Protein AF-A0A8T5XSX6-F1 (afdb_monomer_lite)

Structure (mmCIF, N/CA/C/O backbone):
data_AF-A0A8T5XSX6-F1
#
_entry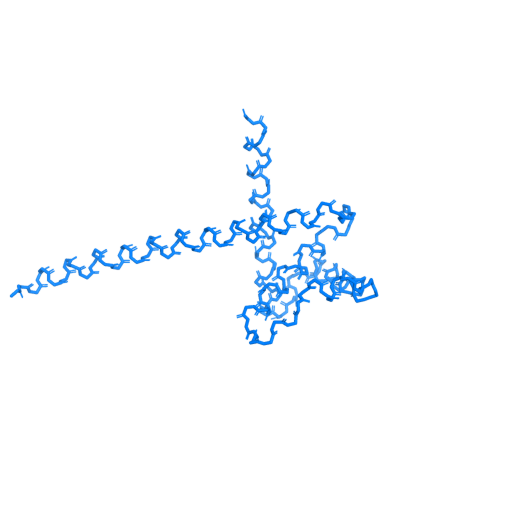.id   AF-A0A8T5XSX6-F1
#
loop_
_atom_site.group_PDB
_atom_site.id
_atom_site.type_symbol
_atom_site.label_atom_id
_atom_site.label_alt_id
_atom_site.label_comp_id
_atom_site.label_asym_id
_atom_site.label_entity_id
_atom_site.label_seq_id
_atom_site.pdbx_PDB_ins_code
_atom_site.Cartn_x
_atom_site.Cartn_y
_atom_site.Cartn_z
_atom_site.occupancy
_atom_site.B_iso_or_equiv
_atom_site.auth_seq_id
_atom_site.auth_comp_id
_atom_site.auth_asym_id
_atom_site.auth_atom_id
_atom_site.pdbx_PDB_model_num
ATOM 1 N N . MET A 1 1 ? 27.019 0.700 -40.243 1.00 63.25 1 MET A N 1
ATOM 2 C CA . MET A 1 1 ? 26.976 0.795 -38.768 1.00 63.25 1 MET A CA 1
ATOM 3 C C . MET A 1 1 ? 27.253 -0.598 -38.236 1.00 63.25 1 MET A C 1
ATOM 5 O O . MET A 1 1 ? 26.458 -1.489 -38.508 1.00 63.25 1 MET A O 1
ATOM 9 N N . ASP A 1 2 ? 28.406 -0.818 -37.602 1.00 84.94 2 ASP A N 1
ATOM 10 C CA . ASP A 1 2 ? 28.808 -2.175 -37.212 1.00 84.94 2 ASP A CA 1
ATOM 11 C C . ASP A 1 2 ? 27.878 -2.752 -36.149 1.00 84.94 2 ASP A C 1
ATOM 13 O O . ASP A 1 2 ? 27.397 -2.042 -35.262 1.00 84.94 2 ASP A O 1
ATOM 17 N N . ILE A 1 3 ? 27.685 -4.069 -36.192 1.00 85.06 3 ILE A N 1
ATOM 18 C CA . ILE A 1 3 ? 26.862 -4.818 -35.233 1.00 85.06 3 ILE A CA 1
ATOM 19 C C . ILE A 1 3 ? 27.250 -4.519 -33.775 1.00 85.06 3 ILE A C 1
ATOM 21 O O . ILE A 1 3 ? 26.386 -4.468 -32.905 1.00 85.06 3 ILE A O 1
ATOM 25 N N . LYS A 1 4 ? 28.529 -4.224 -33.510 1.00 86.44 4 LYS A N 1
ATOM 26 C CA . LYS A 1 4 ? 29.031 -3.844 -32.180 1.00 86.44 4 LYS A CA 1
ATOM 27 C C . LYS A 1 4 ? 28.444 -2.515 -31.682 1.00 86.44 4 LYS A C 1
ATOM 29 O O . LYS A 1 4 ? 28.105 -2.412 -30.505 1.00 86.44 4 LYS A O 1
ATOM 34 N N . PHE A 1 5 ? 28.258 -1.530 -32.565 1.00 83.88 5 PHE A N 1
ATOM 35 C CA . PHE A 1 5 ? 27.620 -0.254 -32.219 1.00 83.88 5 PHE A CA 1
ATOM 36 C C . PHE A 1 5 ? 26.117 -0.419 -31.978 1.00 83.88 5 PHE A C 1
ATOM 38 O O . PHE A 1 5 ? 25.581 0.176 -31.047 1.00 83.88 5 PHE A O 1
ATOM 45 N N . ILE A 1 6 ? 25.450 -1.277 -32.758 1.00 84.44 6 ILE A N 1
ATOM 46 C CA . ILE A 1 6 ? 24.021 -1.583 -32.583 1.00 84.44 6 ILE A CA 1
ATOM 47 C C . ILE A 1 6 ? 23.784 -2.278 -31.233 1.00 84.44 6 ILE A C 1
ATOM 49 O O . ILE A 1 6 ? 22.915 -1.864 -30.468 1.00 84.44 6 ILE A O 1
ATOM 53 N N . VAL A 1 7 ? 24.595 -3.287 -30.894 1.00 86.88 7 VAL A N 1
ATOM 54 C CA . VAL A 1 7 ? 24.504 -4.001 -29.607 1.00 86.88 7 VAL A CA 1
ATOM 55 C C . VAL A 1 7 ? 24.794 -3.065 -28.428 1.00 86.88 7 VAL A C 1
ATOM 57 O O . VAL A 1 7 ? 24.063 -3.086 -27.436 1.00 86.88 7 VAL A O 1
ATOM 60 N N . GLY A 1 8 ? 25.805 -2.197 -28.547 1.00 87.69 8 GLY A N 1
ATOM 61 C CA . GLY A 1 8 ? 26.112 -1.188 -27.530 1.00 87.69 8 GLY A CA 1
ATOM 62 C C . GLY A 1 8 ? 24.963 -0.198 -27.307 1.00 87.69 8 GLY A C 1
ATOM 63 O O . GLY A 1 8 ? 24.592 0.073 -26.164 1.00 87.69 8 GLY A O 1
ATOM 64 N N . ALA A 1 9 ? 24.341 0.288 -28.384 1.00 87.69 9 ALA A N 1
ATOM 65 C CA . ALA A 1 9 ? 23.208 1.207 -28.304 1.00 87.69 9 ALA A CA 1
ATOM 66 C C . ALA A 1 9 ? 21.972 0.566 -27.645 1.00 87.69 9 ALA A C 1
ATOM 68 O O . ALA A 1 9 ? 21.323 1.195 -26.806 1.00 87.69 9 ALA A O 1
ATOM 69 N N . ILE A 1 10 ? 21.670 -0.699 -27.966 1.00 89.12 10 ILE A N 1
ATOM 70 C CA . ILE A 1 10 ? 20.545 -1.438 -27.370 1.00 89.12 10 ILE A CA 1
ATOM 71 C C . ILE A 1 10 ? 20.745 -1.618 -25.860 1.00 89.12 10 ILE A C 1
ATOM 73 O O . ILE A 1 10 ? 19.806 -1.407 -25.092 1.00 89.12 10 ILE A O 1
ATOM 77 N N . LEU A 1 11 ? 21.960 -1.950 -25.410 1.00 89.44 11 LEU A N 1
ATOM 78 C CA . LEU A 1 11 ? 22.262 -2.112 -23.983 1.00 89.44 11 LEU A CA 1
ATOM 79 C C . LEU A 1 11 ? 22.021 -0.822 -23.189 1.00 89.44 11 LEU A C 1
ATOM 81 O O . LEU A 1 11 ? 21.374 -0.857 -22.141 1.00 89.44 11 LEU A O 1
ATOM 85 N N . ILE A 1 12 ? 22.481 0.320 -23.705 1.00 89.44 12 ILE A N 1
ATOM 86 C CA . ILE A 1 12 ? 22.283 1.624 -23.056 1.00 89.44 12 ILE A CA 1
ATOM 87 C C . ILE A 1 12 ? 20.789 1.965 -22.976 1.00 89.44 12 ILE A C 1
ATOM 89 O O . ILE A 1 12 ? 20.311 2.412 -21.930 1.00 89.44 12 ILE A O 1
ATOM 93 N N . LEU A 1 13 ? 20.030 1.696 -24.043 1.00 91.06 13 LEU A N 1
ATOM 94 C CA . LEU A 1 13 ? 18.581 1.899 -24.062 1.00 91.06 13 LEU A CA 1
ATOM 95 C C . LEU A 1 13 ? 17.857 1.032 -23.027 1.00 91.06 13 LEU A C 1
ATOM 97 O O . LEU A 1 13 ? 17.023 1.545 -22.282 1.00 91.06 13 LEU A O 1
ATOM 101 N N . VAL A 1 14 ? 18.192 -0.257 -22.928 1.00 92.12 14 VAL A N 1
ATOM 102 C CA . VAL A 1 14 ? 17.573 -1.172 -21.953 1.00 92.12 14 VAL A CA 1
ATOM 103 C C . VAL A 1 14 ? 17.836 -0.707 -20.520 1.00 92.12 14 VAL A C 1
ATOM 105 O O . VAL A 1 14 ? 16.915 -0.682 -19.696 1.00 92.12 14 VAL A O 1
ATOM 108 N N . ILE A 1 15 ? 19.065 -0.282 -20.219 1.00 90.19 15 ILE A N 1
ATOM 109 C CA . ILE A 1 15 ? 19.427 0.242 -18.896 1.00 90.19 15 ILE A CA 1
ATOM 110 C C . ILE A 1 15 ? 18.639 1.525 -18.603 1.00 90.19 15 ILE A C 1
ATOM 112 O O . ILE A 1 15 ? 18.005 1.630 -17.550 1.00 90.19 15 ILE A O 1
ATOM 116 N N . GLY A 1 16 ? 18.611 2.468 -19.549 1.00 88.31 16 GLY A N 1
ATOM 117 C CA . GLY A 1 16 ? 17.888 3.732 -19.411 1.00 88.31 16 GLY A CA 1
ATOM 118 C C . GLY A 1 16 ? 16.391 3.533 -19.162 1.00 88.31 16 GLY A C 1
ATOM 119 O O . GLY A 1 16 ? 15.837 4.104 -18.220 1.00 88.31 16 GLY A O 1
ATOM 120 N N . VAL A 1 17 ? 15.745 2.659 -19.940 1.00 90.00 17 VAL A N 1
ATOM 121 C CA . VAL A 1 17 ? 14.325 2.308 -19.775 1.00 90.00 17 VAL A CA 1
ATOM 122 C C . VAL A 1 17 ? 14.072 1.665 -18.411 1.00 90.00 17 VAL A C 1
ATOM 124 O O . VAL A 1 17 ? 13.105 2.020 -17.737 1.00 90.00 17 VAL A O 1
ATOM 127 N N . THR A 1 18 ? 14.952 0.768 -17.963 1.00 85.25 18 THR A N 1
ATOM 128 C CA . THR A 1 18 ? 14.814 0.093 -16.662 1.00 85.25 18 THR A CA 1
ATOM 129 C C . THR A 1 18 ? 14.893 1.087 -15.502 1.00 85.25 18 THR A C 1
ATOM 131 O O . THR A 1 18 ? 14.050 1.059 -14.600 1.00 85.25 18 THR A O 1
ATOM 134 N N . ILE A 1 19 ? 15.861 2.008 -15.539 1.00 88.56 19 ILE A N 1
ATOM 135 C CA . ILE A 1 19 ? 16.025 3.055 -14.522 1.00 88.56 19 ILE A CA 1
ATOM 136 C C . ILE A 1 19 ? 14.818 3.998 -14.528 1.00 88.56 19 ILE A C 1
ATOM 138 O O . ILE A 1 19 ? 14.225 4.250 -13.474 1.00 88.56 19 ILE A O 1
ATOM 142 N N . ALA A 1 20 ? 14.412 4.486 -15.702 1.00 84.44 20 ALA A N 1
ATOM 143 C CA . ALA A 1 20 ? 13.267 5.381 -15.838 1.00 84.44 20 ALA A CA 1
ATOM 144 C C . ALA A 1 20 ? 11.977 4.730 -15.313 1.00 84.44 20 ALA A C 1
ATOM 146 O O . ALA A 1 20 ? 11.243 5.337 -14.527 1.00 84.44 20 ALA A O 1
ATOM 147 N N . PHE A 1 21 ? 11.735 3.465 -15.669 1.00 84.81 21 PHE A N 1
ATOM 148 C CA . PHE A 1 21 ? 10.594 2.693 -15.186 1.00 84.81 21 PHE A CA 1
ATOM 149 C C . PHE A 1 21 ? 10.614 2.526 -13.662 1.00 84.81 21 PHE A C 1
ATOM 151 O O . PHE A 1 21 ? 9.586 2.710 -13.002 1.00 84.81 21 PHE A O 1
ATOM 158 N N . TYR A 1 22 ? 11.780 2.231 -13.080 1.00 85.88 22 TYR A N 1
ATOM 159 C CA . TYR A 1 22 ? 11.938 2.110 -11.633 1.00 85.88 22 TYR A CA 1
ATOM 160 C C . TYR A 1 22 ? 11.602 3.419 -10.903 1.00 85.88 22 TYR A C 1
ATOM 162 O O . TYR A 1 22 ? 10.805 3.415 -9.959 1.00 85.88 22 TYR A O 1
ATOM 170 N N . TYR A 1 23 ? 12.138 4.553 -11.364 1.00 84.12 23 TYR A N 1
ATOM 171 C CA . TYR A 1 23 ? 11.855 5.867 -10.776 1.00 84.12 23 TYR A CA 1
ATOM 172 C C . TYR A 1 23 ? 10.388 6.272 -10.918 1.00 84.12 23 TYR A C 1
ATOM 174 O O . TYR A 1 23 ? 9.782 6.759 -9.958 1.00 84.12 23 TYR A O 1
ATOM 182 N N . TYR A 1 24 ? 9.798 6.044 -12.092 1.00 78.31 24 TYR A N 1
ATOM 183 C CA . TYR A 1 24 ? 8.391 6.335 -12.341 1.00 78.31 24 TYR A CA 1
ATOM 184 C C . TYR A 1 24 ? 7.482 5.533 -11.404 1.00 78.31 24 TYR A C 1
ATOM 186 O O . TYR A 1 24 ? 6.611 6.089 -10.727 1.00 78.31 24 TYR A O 1
ATOM 194 N N . ARG A 1 25 ? 7.741 4.226 -11.282 1.00 81.94 25 ARG A N 1
ATOM 195 C CA . ARG A 1 25 ? 7.013 3.349 -10.362 1.00 81.94 25 ARG A CA 1
ATOM 196 C C . ARG A 1 25 ? 7.165 3.803 -8.913 1.00 81.94 25 ARG A C 1
ATOM 198 O O . ARG A 1 25 ? 6.171 3.839 -8.190 1.00 81.94 25 ARG A O 1
ATOM 205 N N . LYS A 1 26 ? 8.379 4.179 -8.498 1.00 83.81 26 LYS A N 1
ATOM 206 C CA . LYS A 1 26 ? 8.651 4.669 -7.142 1.00 83.81 26 LYS A CA 1
ATOM 207 C C . LYS A 1 26 ? 7.852 5.937 -6.829 1.00 83.81 26 LYS A C 1
ATOM 209 O O . LYS A 1 26 ? 7.169 5.967 -5.811 1.00 83.81 26 LYS A O 1
ATOM 214 N N . ARG A 1 27 ? 7.851 6.931 -7.727 1.00 83.94 27 ARG A N 1
ATOM 215 C CA . ARG A 1 27 ? 7.067 8.171 -7.559 1.00 83.94 27 ARG A CA 1
ATOM 216 C C . ARG A 1 27 ? 5.567 7.904 -7.441 1.00 83.94 27 ARG A C 1
ATOM 218 O O . ARG A 1 27 ? 4.899 8.511 -6.608 1.00 83.94 27 ARG A O 1
ATOM 225 N N . ASN A 1 28 ? 5.028 6.993 -8.247 1.00 86.38 28 ASN A N 1
ATOM 226 C CA . ASN A 1 28 ? 3.604 6.661 -8.193 1.00 86.38 28 ASN A CA 1
ATOM 227 C C . ASN A 1 28 ? 3.221 5.932 -6.897 1.00 86.38 28 ASN A C 1
ATOM 229 O O . ASN A 1 28 ? 2.182 6.235 -6.313 1.00 86.38 28 ASN A O 1
ATOM 233 N N . LEU A 1 29 ? 4.068 5.013 -6.421 1.00 88.31 29 LEU A N 1
ATOM 234 C CA . LEU A 1 29 ? 3.870 4.344 -5.133 1.00 88.31 29 LEU A CA 1
ATOM 235 C C . LEU A 1 29 ? 3.944 5.326 -3.967 1.00 88.31 29 LEU A C 1
AT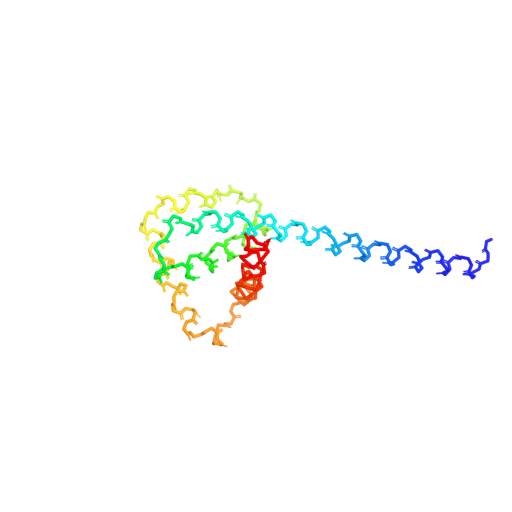OM 237 O O . LEU A 1 29 ? 3.123 5.260 -3.062 1.00 88.31 29 LEU A O 1
ATOM 241 N N . GLU A 1 30 ? 4.877 6.269 -4.010 1.00 89.56 30 GLU A N 1
ATOM 242 C CA . GLU A 1 30 ? 5.009 7.293 -2.980 1.00 89.56 30 GLU A CA 1
ATOM 243 C C . GLU A 1 30 ? 3.791 8.224 -2.931 1.00 89.56 30 GLU A C 1
ATOM 245 O O . GLU A 1 30 ? 3.284 8.518 -1.850 1.00 89.56 30 GLU A O 1
ATOM 250 N N . LYS A 1 31 ? 3.251 8.633 -4.086 1.00 89.62 31 LYS A N 1
ATOM 251 C CA . LYS A 1 31 ? 1.981 9.378 -4.145 1.00 89.62 31 LYS A CA 1
ATOM 252 C C . LYS A 1 31 ? 0.830 8.582 -3.529 1.00 89.62 31 LYS A C 1
ATOM 254 O O . LYS A 1 31 ? 0.098 9.120 -2.702 1.00 89.62 31 LYS A O 1
ATOM 259 N N . LEU A 1 32 ? 0.704 7.301 -3.887 1.00 91.19 32 LEU A N 1
ATOM 260 C CA . LEU A 1 32 ? -0.306 6.408 -3.317 1.00 91.19 32 LEU A CA 1
ATOM 261 C C . LEU A 1 32 ? -0.154 6.290 -1.795 1.00 91.19 32 LEU A C 1
ATOM 263 O O . LEU A 1 32 ? -1.132 6.427 -1.066 1.00 91.19 32 LEU A O 1
ATOM 267 N N . PHE A 1 33 ? 1.064 6.057 -1.306 1.00 94.38 33 PHE A N 1
ATOM 268 C CA . PHE A 1 33 ? 1.339 5.909 0.121 1.00 94.38 33 PHE A CA 1
ATOM 269 C C . PHE A 1 33 ? 1.051 7.190 0.893 1.00 94.38 33 PHE A C 1
ATOM 271 O O . PHE A 1 33 ? 0.418 7.116 1.939 1.00 94.38 33 PHE A O 1
ATOM 278 N N . ASN A 1 34 ? 1.422 8.356 0.364 1.00 92.69 34 ASN A N 1
ATOM 279 C CA . ASN A 1 34 ? 1.074 9.637 0.974 1.00 92.69 34 ASN A CA 1
ATOM 280 C C . ASN A 1 34 ? -0.445 9.852 1.028 1.00 92.69 34 ASN A C 1
ATOM 282 O O . ASN A 1 34 ? -0.970 10.193 2.083 1.00 92.69 34 ASN A O 1
ATOM 286 N N . GLN A 1 35 ? -1.170 9.590 -0.061 1.00 90.69 35 GLN A N 1
ATOM 287 C CA . GLN A 1 35 ? -2.630 9.725 -0.081 1.00 90.69 35 GLN A CA 1
ATOM 288 C C . GLN A 1 35 ? -3.305 8.809 0.952 1.00 90.69 35 GLN A C 1
ATOM 290 O O . GLN A 1 35 ? -4.209 9.228 1.680 1.00 90.69 35 GLN A O 1
ATOM 295 N N . VAL A 1 36 ? -2.861 7.553 1.025 1.00 91.75 36 VAL A N 1
ATOM 296 C CA . VAL A 1 36 ? -3.371 6.571 1.988 1.00 91.75 36 VAL A CA 1
ATOM 297 C C . VAL A 1 36 ? -2.989 6.955 3.420 1.00 91.75 36 VAL A C 1
ATOM 299 O O . VAL A 1 36 ? -3.828 6.838 4.311 1.00 91.75 36 VAL A O 1
ATOM 302 N N . TYR A 1 37 ? -1.773 7.462 3.640 1.00 92.69 37 TYR A N 1
ATOM 303 C CA . TYR A 1 37 ? -1.305 7.957 4.935 1.00 92.69 37 TYR A CA 1
ATOM 304 C C . TYR A 1 37 ? -2.209 9.075 5.453 1.00 92.69 37 TYR A C 1
ATOM 306 O O . TYR A 1 37 ? -2.755 8.938 6.548 1.00 92.69 37 TYR A O 1
ATOM 314 N N . GLU A 1 38 ? -2.448 10.113 4.648 1.00 90.44 38 GLU A N 1
ATOM 315 C CA . GLU A 1 38 ? -3.326 11.231 5.015 1.00 90.44 38 GLU A CA 1
ATOM 316 C C . GLU A 1 38 ? -4.759 10.763 5.293 1.00 90.44 38 GLU A C 1
ATOM 318 O O . GLU A 1 38 ? -5.320 11.078 6.341 1.00 90.44 38 GLU A O 1
ATOM 323 N N . SER A 1 39 ? -5.316 9.913 4.425 1.00 88.62 39 SER A N 1
ATOM 324 C CA . SER A 1 39 ? -6.663 9.355 4.621 1.00 88.62 39 SER A CA 1
ATOM 325 C C . SER A 1 39 ? -6.760 8.515 5.902 1.00 88.62 39 SER A C 1
ATOM 327 O O . SER A 1 39 ? -7.778 8.515 6.587 1.00 88.62 39 SER A O 1
ATOM 329 N N . SER A 1 40 ? -5.691 7.798 6.258 1.00 90.62 40 SER A N 1
ATOM 330 C CA . SER A 1 40 ? -5.667 6.931 7.439 1.00 90.62 40 SER A CA 1
ATOM 331 C C . SER A 1 40 ? -5.613 7.691 8.765 1.00 90.62 40 SER A C 1
ATOM 333 O O . SER A 1 40 ? -5.944 7.103 9.793 1.00 90.62 40 SER A O 1
ATOM 335 N N . LYS A 1 41 ? -5.229 8.978 8.768 1.00 89.62 41 LYS A N 1
ATOM 336 C CA . LYS A 1 41 ? -5.182 9.802 9.991 1.00 89.62 41 LYS A CA 1
ATOM 337 C C . LYS A 1 41 ? -6.562 9.989 10.622 1.00 89.62 41 LYS A C 1
ATOM 339 O O . LYS A 1 41 ? -6.657 10.108 11.837 1.00 89.62 41 LYS A O 1
ATOM 344 N N . GLN A 1 42 ? -7.615 9.976 9.807 1.00 87.06 42 GLN A N 1
ATOM 345 C CA . GLN A 1 42 ? -9.007 10.130 10.246 1.00 87.06 42 GLN A CA 1
ATOM 346 C C . GLN A 1 42 ? -9.609 8.824 10.795 1.00 87.06 42 GLN A C 1
ATOM 348 O O . GLN A 1 42 ? -10.730 8.816 11.297 1.00 87.06 42 GLN A O 1
ATOM 353 N N . ILE A 1 43 ? -8.885 7.704 10.697 1.00 88.75 43 ILE A N 1
ATOM 354 C CA . ILE A 1 43 ? -9.379 6.375 11.060 1.00 88.75 43 ILE A CA 1
ATOM 355 C C . ILE A 1 43 ? -8.844 5.970 12.440 1.00 88.75 43 ILE A C 1
ATOM 357 O O . ILE A 1 43 ? -7.648 6.117 12.708 1.00 88.75 43 ILE A O 1
ATOM 361 N N . PRO A 1 44 ? -9.681 5.383 13.316 1.00 89.31 44 PRO A N 1
ATOM 362 C CA . PRO A 1 44 ? -9.241 4.913 14.626 1.00 89.31 44 PRO A CA 1
ATOM 363 C C . PRO A 1 44 ? -8.121 3.868 14.514 1.00 89.31 44 PRO A C 1
ATOM 365 O O . PRO A 1 44 ? -8.160 2.970 13.662 1.00 89.31 44 PRO A O 1
ATOM 368 N N . LYS A 1 45 ? -7.135 3.942 15.422 1.00 88.12 45 LYS A N 1
ATOM 369 C CA . LYS A 1 45 ? -5.924 3.093 15.416 1.00 88.12 45 LYS A CA 1
ATOM 370 C C . LYS A 1 45 ? -6.249 1.598 15.327 1.00 88.12 45 LYS A C 1
ATOM 372 O O . LYS A 1 45 ? -5.557 0.868 14.620 1.00 88.12 45 LYS A O 1
ATOM 377 N N . GLN A 1 46 ? -7.327 1.157 15.977 1.00 88.94 46 GLN A N 1
ATOM 378 C CA . GLN A 1 46 ? -7.773 -0.239 15.999 1.00 88.94 46 GLN A CA 1
ATOM 379 C C . GLN A 1 46 ? -8.171 -0.754 14.605 1.00 88.94 46 GLN A C 1
ATOM 381 O O . GLN A 1 46 ? -7.935 -1.917 14.286 1.00 88.94 46 GLN A O 1
ATOM 386 N N . LYS A 1 47 ? -8.746 0.106 13.751 1.00 90.81 47 LYS A N 1
ATOM 387 C CA . LYS A 1 47 ? -9.198 -0.250 12.394 1.00 90.81 47 LYS A CA 1
ATOM 388 C C . LYS A 1 47 ? -8.199 0.160 11.303 1.00 90.81 47 LYS A C 1
ATOM 390 O O . LYS A 1 47 ? -8.403 -0.192 10.141 1.00 90.81 47 LYS A O 1
ATOM 395 N N . LYS A 1 48 ? -7.100 0.844 11.658 1.00 93.06 48 LYS A N 1
ATOM 396 C CA . LYS A 1 48 ? -6.131 1.412 10.704 1.00 93.06 48 LYS A CA 1
ATOM 397 C C . LYS A 1 48 ? -5.604 0.371 9.714 1.00 93.06 48 LYS A C 1
AT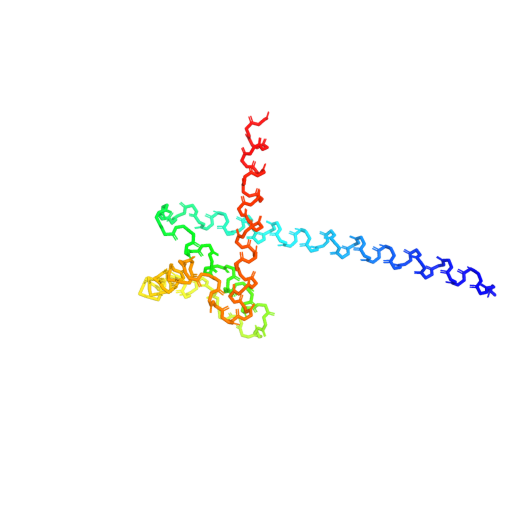OM 399 O O . LYS A 1 48 ? -5.686 0.587 8.515 1.00 93.06 48 LYS A O 1
ATOM 404 N N . ASN A 1 49 ? -5.132 -0.790 10.175 1.00 94.19 49 ASN A N 1
ATOM 405 C CA . ASN A 1 49 ? -4.588 -1.820 9.273 1.00 94.19 49 ASN A CA 1
ATOM 406 C C . ASN A 1 49 ? -5.629 -2.363 8.280 1.00 94.19 49 ASN A C 1
ATOM 408 O O . ASN A 1 49 ? -5.311 -2.557 7.108 1.00 94.19 49 ASN A O 1
ATOM 412 N N . SER A 1 50 ? -6.864 -2.587 8.736 1.00 95.38 50 SER A N 1
ATOM 413 C CA . SER A 1 50 ? -7.967 -3.031 7.878 1.00 95.38 50 SER A CA 1
ATOM 414 C C . SER A 1 50 ? -8.317 -1.981 6.831 1.00 95.38 50 SER A C 1
ATOM 416 O O . SER A 1 50 ? -8.544 -2.318 5.672 1.00 95.38 50 SER A O 1
ATOM 418 N N . PHE A 1 51 ? -8.315 -0.709 7.230 1.00 95.00 51 PHE A N 1
ATOM 419 C CA . PHE A 1 51 ? -8.555 0.408 6.328 1.00 95.00 51 PHE A CA 1
ATOM 420 C C . PHE A 1 51 ? -7.445 0.544 5.284 1.00 95.00 51 PHE A C 1
ATOM 422 O O . PHE A 1 51 ? -7.734 0.631 4.097 1.00 95.00 51 PHE A O 1
ATOM 429 N N . LEU A 1 52 ? -6.177 0.479 5.697 1.00 95.56 52 LEU A N 1
ATOM 430 C CA . LEU A 1 52 ? -5.038 0.507 4.777 1.00 95.56 52 LEU A CA 1
ATOM 431 C C . LEU A 1 52 ? -5.130 -0.627 3.744 1.00 95.56 52 LEU A C 1
ATOM 433 O O . LEU A 1 52 ? -4.968 -0.390 2.548 1.00 95.56 52 LEU A O 1
ATOM 437 N N . LEU A 1 53 ? -5.447 -1.850 4.187 1.00 96.12 53 LEU A N 1
ATOM 438 C CA . LEU A 1 53 ? -5.630 -2.986 3.283 1.00 96.12 53 LEU A CA 1
ATOM 439 C C . LEU A 1 53 ? -6.776 -2.750 2.288 1.00 96.12 53 LEU A C 1
ATOM 441 O O . LEU A 1 53 ? -6.616 -3.037 1.100 1.00 96.12 53 LEU A O 1
ATOM 445 N N . LEU A 1 54 ? -7.903 -2.203 2.759 1.00 94.69 54 LEU A N 1
ATOM 446 C CA . LEU A 1 54 ? -9.038 -1.838 1.911 1.00 94.69 54 LEU A CA 1
ATOM 447 C C . LEU A 1 54 ? -8.620 -0.822 0.845 1.00 94.69 54 LEU A C 1
ATOM 449 O O . LEU A 1 54 ? -8.885 -1.038 -0.335 1.00 94.69 54 LEU A O 1
ATOM 453 N N . MET A 1 55 ? -7.912 0.239 1.239 1.00 93.19 55 MET A N 1
ATOM 454 C CA . MET A 1 55 ? -7.439 1.269 0.315 1.00 93.19 55 MET A CA 1
ATOM 455 C C . MET A 1 55 ? -6.539 0.679 -0.771 1.00 93.19 55 MET A C 1
ATOM 457 O O . MET A 1 55 ? -6.768 0.926 -1.952 1.00 93.19 55 MET A O 1
ATOM 461 N N . PHE A 1 56 ? -5.573 -0.171 -0.411 1.00 94.44 56 PHE A N 1
ATOM 462 C CA . PHE A 1 56 ? -4.701 -0.808 -1.402 1.00 94.44 56 PHE A CA 1
ATOM 463 C C . PHE A 1 56 ? -5.452 -1.772 -2.323 1.00 94.44 56 PHE A C 1
ATOM 465 O O . PHE A 1 56 ? -5.195 -1.791 -3.529 1.00 94.44 56 PHE A O 1
ATOM 472 N N . LYS A 1 57 ? -6.405 -2.546 -1.792 1.00 93.00 57 LYS A N 1
ATOM 473 C CA . LYS A 1 57 ? -7.276 -3.414 -2.596 1.00 93.00 57 LYS A CA 1
ATOM 474 C C . LYS A 1 57 ? -8.083 -2.598 -3.609 1.00 93.00 57 LYS A C 1
ATOM 476 O O . LYS A 1 57 ? -8.143 -2.974 -4.782 1.00 93.00 57 LYS A O 1
ATOM 481 N N . GLU A 1 58 ? -8.682 -1.491 -3.180 1.00 89.38 58 GLU A N 1
ATOM 482 C CA . GLU A 1 58 ? -9.480 -0.616 -4.042 1.00 89.38 58 GLU A CA 1
ATOM 483 C C . GLU A 1 58 ? -8.612 0.090 -5.089 1.00 89.38 58 GLU A C 1
ATOM 485 O O . GLU A 1 58 ? -8.978 0.098 -6.261 1.00 89.38 58 GLU A O 1
ATOM 490 N N . SER A 1 59 ? -7.422 0.589 -4.734 1.00 88.31 59 SER A N 1
ATOM 491 C CA . SER A 1 59 ? -6.473 1.174 -5.697 1.00 88.31 59 SER A CA 1
ATOM 492 C C . SER A 1 59 ? -6.020 0.171 -6.764 1.00 88.31 59 SER A C 1
ATOM 494 O O . SER A 1 59 ? -5.915 0.506 -7.944 1.00 88.31 59 SER A O 1
ATOM 496 N N . LEU A 1 60 ? -5.794 -1.090 -6.381 1.00 89.25 60 LEU A N 1
ATOM 497 C CA . LEU A 1 60 ? -5.475 -2.154 -7.335 1.00 89.25 60 LEU A CA 1
ATOM 498 C C . LEU A 1 60 ? -6.673 -2.521 -8.219 1.00 89.25 60 LEU A C 1
ATOM 500 O O . LEU A 1 60 ? -6.488 -2.876 -9.382 1.00 89.25 60 LEU A O 1
ATOM 504 N N . SER A 1 61 ? -7.891 -2.427 -7.691 1.00 84.31 61 SER A N 1
ATOM 505 C CA . SER A 1 61 ? -9.119 -2.774 -8.413 1.00 84.31 61 SER A CA 1
ATOM 506 C C . SER A 1 61 ? -9.557 -1.671 -9.379 1.00 84.31 61 SER A C 1
ATOM 508 O O . SER A 1 61 ? -10.001 -1.970 -10.487 1.00 84.31 61 SER A O 1
ATOM 510 N N . SER A 1 62 ? -9.388 -0.405 -8.997 1.00 78.25 62 SER A N 1
ATOM 511 C CA . SER A 1 62 ? -9.714 0.762 -9.822 1.00 78.25 62 SER A CA 1
ATOM 512 C C . SER A 1 62 ? -8.742 0.943 -10.985 1.00 78.25 62 SER A C 1
ATOM 514 O O . SER A 1 62 ? -9.174 1.310 -12.070 1.00 78.25 62 SER A O 1
ATOM 516 N N . SER A 1 63 ? -7.465 0.575 -10.823 1.00 71.25 63 SER A N 1
ATOM 517 C CA . SER A 1 63 ? -6.500 0.568 -11.937 1.00 71.25 63 SER A CA 1
ATOM 518 C C . SER A 1 63 ? -6.863 -0.395 -13.080 1.00 71.25 63 SER A C 1
ATOM 520 O O . SER A 1 63 ? -6.335 -0.257 -14.179 1.00 71.25 63 SER A O 1
ATOM 522 N N . ARG A 1 64 ? -7.761 -1.365 -12.843 1.00 64.56 64 ARG A N 1
ATOM 523 C CA . ARG A 1 64 ? -8.193 -2.366 -13.834 1.00 64.56 64 ARG A CA 1
ATOM 524 C C . ARG A 1 64 ? -9.551 -2.081 -14.477 1.00 64.56 64 ARG A C 1
ATOM 526 O O . ARG A 1 64 ? -9.894 -2.757 -15.441 1.00 64.56 64 ARG A O 1
ATOM 533 N N . LYS A 1 65 ? -10.354 -1.155 -13.944 1.00 58.41 65 LYS A N 1
ATOM 534 C CA . LYS A 1 65 ? -11.721 -0.895 -14.428 1.00 58.41 65 LYS A CA 1
ATOM 535 C C . LYS A 1 65 ? -11.813 0.503 -15.043 1.00 58.41 65 LYS A C 1
ATOM 537 O O . LYS A 1 65 ? -11.464 1.481 -14.397 1.00 58.41 65 LYS A O 1
ATOM 542 N N . SER A 1 66 ? -12.333 0.581 -16.271 1.00 49.31 66 SER A N 1
ATOM 543 C CA . SER A 1 66 ? -12.597 1.843 -16.989 1.00 49.31 66 SER A CA 1
ATOM 544 C C . SER A 1 66 ? -13.626 2.732 -16.261 1.00 49.31 66 SER A C 1
ATOM 546 O O . SER A 1 66 ? -13.493 3.955 -16.237 1.00 49.31 66 SER A O 1
ATOM 548 N N . ASN A 1 67 ? -14.591 2.121 -15.559 1.00 51.56 67 ASN A N 1
ATOM 549 C CA . ASN A 1 67 ? -15.564 2.841 -14.739 1.00 51.56 67 ASN A CA 1
ATOM 550 C C . ASN A 1 67 ? -14.936 3.346 -13.431 1.00 51.56 67 ASN A C 1
ATOM 552 O O . ASN A 1 67 ? -14.847 2.622 -12.435 1.00 51.56 67 ASN A O 1
ATOM 556 N N . LYS A 1 68 ? -14.544 4.625 -13.430 1.00 53.34 68 LYS A N 1
ATOM 557 C CA . LYS A 1 68 ? -14.135 5.405 -12.252 1.00 53.34 68 LYS A CA 1
ATOM 558 C C . LYS A 1 68 ? -15.327 5.696 -11.325 1.00 53.34 68 LYS A C 1
ATOM 560 O O . LYS A 1 68 ? -15.626 6.852 -11.039 1.00 53.34 68 LYS A O 1
ATOM 565 N N . THR A 1 69 ? -16.019 4.683 -10.805 1.00 58.50 69 THR A N 1
ATOM 566 C CA . THR A 1 69 ? -16.864 4.934 -9.626 1.00 58.50 69 THR A CA 1
ATOM 567 C C . THR A 1 69 ? -15.932 5.381 -8.504 1.00 58.50 69 THR A C 1
ATOM 569 O O . THR A 1 69 ? -15.031 4.628 -8.124 1.00 58.50 69 THR A O 1
ATOM 572 N N . SER A 1 70 ? -16.083 6.621 -8.030 1.00 64.38 70 SER A N 1
ATOM 573 C CA . SER A 1 70 ? -15.114 7.206 -7.106 1.00 64.38 70 SER A CA 1
ATOM 574 C C . SER A 1 70 ? -15.066 6.371 -5.822 1.00 64.38 70 SER A C 1
ATOM 576 O O . SER A 1 70 ? -16.081 6.107 -5.178 1.00 64.38 70 SER A O 1
ATOM 578 N N . ILE A 1 71 ? -13.867 5.909 -5.457 1.00 73.19 71 ILE A N 1
ATOM 579 C CA . ILE A 1 71 ? -13.632 5.184 -4.198 1.00 73.19 71 ILE A CA 1
ATOM 580 C C . ILE A 1 71 ? -14.159 6.023 -3.021 1.00 73.19 71 ILE A C 1
ATOM 582 O O . ILE A 1 71 ? -14.759 5.484 -2.098 1.00 73.19 71 ILE A O 1
ATOM 586 N N . SER A 1 72 ? -14.029 7.350 -3.116 1.00 72.00 72 SER A N 1
ATOM 587 C CA . SER A 1 72 ? -14.569 8.313 -2.155 1.00 72.00 72 SER A CA 1
ATOM 588 C C . SER A 1 72 ? -16.077 8.150 -1.918 1.00 72.00 72 SER A C 1
ATOM 590 O O . SER A 1 72 ? -16.482 8.042 -0.765 1.00 72.00 72 SER A O 1
ATOM 592 N N . ALA A 1 73 ? -16.904 8.016 -2.963 1.00 77.94 73 ALA A N 1
ATOM 593 C CA . ALA A 1 73 ? -18.350 7.846 -2.789 1.00 77.94 73 ALA A CA 1
ATOM 594 C C . ALA A 1 73 ? -18.710 6.553 -2.036 1.00 77.94 73 ALA A C 1
ATOM 596 O O . ALA A 1 73 ? -19.637 6.541 -1.230 1.00 77.94 73 ALA A O 1
ATOM 597 N N . LYS A 1 74 ? -17.953 5.467 -2.252 1.00 79.62 74 LYS A N 1
ATOM 598 C CA . LYS A 1 74 ? -18.156 4.200 -1.529 1.00 79.62 74 LYS A CA 1
ATOM 599 C C . LYS A 1 74 ? -17.708 4.286 -0.072 1.00 79.62 74 LYS A C 1
ATOM 601 O O . LYS A 1 74 ? -18.372 3.732 0.796 1.00 79.62 74 LYS A O 1
ATOM 606 N N . LEU A 1 75 ? -16.596 4.968 0.197 1.00 81.88 75 LEU A N 1
ATOM 607 C CA . LEU A 1 75 ? -16.065 5.140 1.553 1.00 81.88 75 LEU A CA 1
ATOM 608 C C . LEU A 1 75 ? -16.918 6.086 2.407 1.00 81.88 75 LEU A C 1
ATOM 610 O O . LEU A 1 75 ? -16.949 5.919 3.622 1.00 81.88 75 LEU A O 1
ATOM 614 N N . ASN A 1 76 ? -17.655 7.006 1.781 1.00 83.81 76 ASN A N 1
ATOM 615 C CA . ASN A 1 76 ? -18.625 7.867 2.463 1.00 83.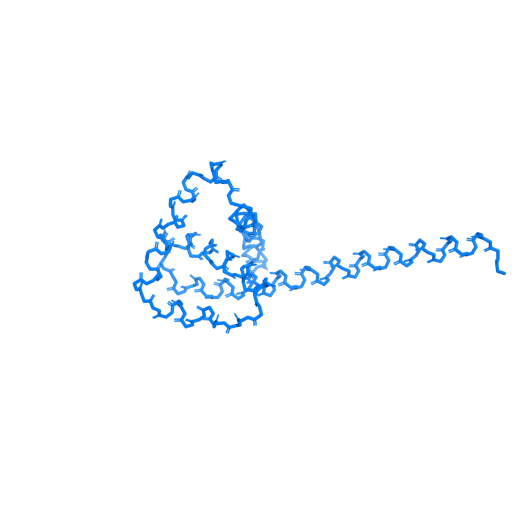81 76 ASN A CA 1
ATOM 616 C C . ASN A 1 76 ? -19.882 7.109 2.928 1.00 83.81 76 ASN A C 1
ATOM 618 O O . ASN A 1 76 ? -20.669 7.656 3.693 1.00 83.81 76 ASN A O 1
ATOM 622 N N . ASN A 1 77 ? -20.088 5.859 2.491 1.00 88.69 77 ASN A N 1
ATOM 623 C CA . ASN A 1 77 ? -21.157 5.013 3.008 1.00 88.69 77 ASN A CA 1
ATOM 624 C C . ASN A 1 77 ? -20.657 4.254 4.257 1.00 88.69 77 ASN A C 1
ATOM 626 O O . ASN A 1 77 ? -19.873 3.306 4.120 1.00 88.69 77 ASN A O 1
ATOM 630 N N . PRO A 1 78 ? -21.123 4.611 5.469 1.00 85.69 78 PRO A N 1
ATOM 631 C CA . PRO A 1 78 ? -20.601 4.037 6.708 1.00 85.69 78 PRO A CA 1
ATOM 632 C C . PRO A 1 78 ? -20.870 2.532 6.805 1.00 85.69 78 PRO A C 1
ATOM 634 O O . PRO A 1 78 ? -19.985 1.770 7.189 1.00 85.69 78 PRO A O 1
ATOM 637 N N . LYS A 1 79 ? -22.049 2.073 6.366 1.00 89.56 79 LYS A N 1
ATOM 638 C CA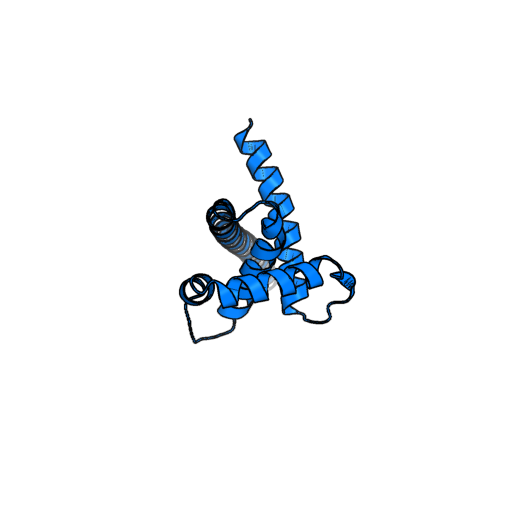 . LYS A 1 79 ? -22.419 0.651 6.389 1.00 89.56 79 LYS A CA 1
ATOM 639 C C . LYS A 1 79 ? -21.515 -0.176 5.478 1.00 89.56 79 LYS A C 1
ATOM 641 O O . LYS A 1 79 ? -21.066 -1.256 5.859 1.00 89.56 79 LYS A O 1
ATOM 646 N N . TYR A 1 80 ? -21.223 0.335 4.282 1.00 90.00 80 TYR A N 1
ATOM 647 C CA . TYR A 1 80 ? -20.272 -0.307 3.376 1.00 90.00 80 TYR A CA 1
ATOM 648 C C . TYR A 1 80 ? -18.882 -0.386 4.008 1.00 90.00 80 TYR A C 1
ATOM 650 O O . TYR A 1 80 ? -18.274 -1.458 4.035 1.00 90.00 80 TYR A O 1
ATOM 658 N N . LEU A 1 81 ? -18.396 0.741 4.535 1.00 89.81 81 LEU A N 1
ATOM 659 C CA . LEU A 1 81 ? -17.067 0.833 5.120 1.00 89.81 81 LEU A CA 1
ATOM 660 C C . LEU A 1 81 ? -16.895 -0.164 6.268 1.00 89.81 81 LEU A C 1
ATOM 662 O O . LEU A 1 81 ? -15.920 -0.910 6.284 1.00 89.81 81 LEU A O 1
ATOM 666 N N . GLU A 1 82 ? -17.844 -0.238 7.197 1.00 90.50 82 GLU A N 1
ATOM 667 C CA . GLU A 1 82 ? -17.749 -1.150 8.336 1.00 90.50 82 GLU A CA 1
ATOM 668 C C . GLU A 1 82 ? -17.690 -2.617 7.922 1.00 90.50 82 GLU A C 1
ATOM 670 O O . GLU A 1 82 ? -16.803 -3.347 8.374 1.00 90.50 82 GLU A O 1
ATOM 675 N N . VAL A 1 83 ? -18.570 -3.037 7.012 1.00 93.75 83 VAL A N 1
ATOM 676 C CA . VAL A 1 83 ? -18.572 -4.409 6.490 1.00 93.75 83 VAL A CA 1
ATOM 677 C C . VAL A 1 83 ? -17.225 -4.737 5.849 1.00 93.75 83 VAL A C 1
ATOM 679 O O . VAL A 1 83 ? -16.643 -5.790 6.125 1.00 93.75 83 VAL A O 1
ATOM 682 N N . GLN A 1 84 ? -16.685 -3.825 5.040 1.00 93.75 84 GLN A N 1
ATOM 683 C CA . GLN A 1 84 ? -15.384 -4.022 4.406 1.00 93.75 84 GLN A CA 1
ATOM 684 C C . GLN A 1 84 ? -14.245 -4.074 5.428 1.00 93.75 84 GLN A C 1
ATOM 686 O O . GLN A 1 84 ? -13.369 -4.928 5.316 1.00 93.75 84 GLN A O 1
ATOM 691 N N . LEU A 1 85 ? -14.253 -3.224 6.456 1.00 93.56 85 LEU A N 1
ATOM 692 C CA . LEU A 1 85 ? -13.229 -3.235 7.504 1.00 93.56 85 LEU A CA 1
ATOM 693 C C . LEU A 1 85 ? -13.238 -4.539 8.308 1.00 93.56 85 LEU A C 1
ATOM 695 O O . LEU A 1 85 ? -12.168 -5.059 8.638 1.00 93.56 85 LEU A O 1
ATOM 699 N N . VAL A 1 86 ? -14.419 -5.101 8.580 1.00 94.38 86 VAL A N 1
ATOM 700 C CA . VAL A 1 86 ? -14.547 -6.418 9.219 1.00 94.38 86 VAL A CA 1
ATOM 701 C C . VAL A 1 86 ? -13.974 -7.504 8.310 1.00 94.38 86 VAL A C 1
ATOM 703 O O . VAL A 1 86 ? -13.149 -8.299 8.764 1.00 94.38 86 VAL A O 1
ATOM 706 N N . GLN A 1 87 ? -14.320 -7.510 7.021 1.00 93.62 87 GLN A N 1
ATOM 707 C CA . GLN A 1 87 ? -13.753 -8.465 6.061 1.00 93.62 87 GLN A CA 1
ATOM 708 C C . GLN A 1 87 ? -12.227 -8.353 5.976 1.00 93.62 87 GLN A C 1
ATOM 710 O O . GLN A 1 87 ? -11.529 -9.361 6.084 1.00 93.62 87 GLN A O 1
ATOM 715 N N . MET A 1 88 ? -11.693 -7.135 5.859 1.00 95.69 88 MET A N 1
ATOM 716 C CA . MET A 1 88 ? -10.249 -6.907 5.822 1.00 95.69 88 MET A CA 1
ATOM 717 C C . MET A 1 88 ? -9.572 -7.355 7.120 1.00 95.69 88 MET A C 1
ATOM 719 O O . MET A 1 88 ? -8.488 -7.924 7.066 1.00 95.69 88 MET A O 1
ATOM 723 N N . SER A 1 89 ? -10.209 -7.177 8.282 1.00 94.00 89 SER A N 1
ATOM 724 C CA . SER A 1 89 ? -9.652 -7.660 9.552 1.00 94.00 89 SER A CA 1
ATOM 725 C C . SER A 1 89 ? -9.540 -9.186 9.603 1.00 94.00 89 SER A C 1
ATOM 727 O O . SER A 1 89 ? -8.532 -9.705 10.077 1.00 94.00 89 SER A O 1
ATOM 729 N N . ARG A 1 90 ? -10.532 -9.911 9.067 1.00 94.31 90 ARG A N 1
ATOM 730 C CA . ARG A 1 90 ? -10.492 -11.377 8.945 1.00 94.31 90 ARG A CA 1
ATOM 731 C C . ARG A 1 90 ? -9.368 -11.809 8.007 1.00 94.31 90 ARG A C 1
ATOM 733 O O . ARG A 1 90 ? -8.571 -12.668 8.366 1.00 94.31 90 ARG A O 1
ATOM 740 N N . ILE A 1 91 ? -9.244 -11.145 6.857 1.00 94.88 91 ILE A N 1
ATOM 741 C CA . ILE A 1 91 ? -8.157 -11.393 5.899 1.00 94.88 91 ILE A CA 1
ATOM 742 C C . ILE A 1 91 ? -6.787 -11.141 6.536 1.00 94.88 91 ILE A C 1
ATOM 744 O O . ILE A 1 91 ? -5.857 -11.894 6.282 1.00 94.88 91 ILE A O 1
ATOM 748 N N . LEU A 1 92 ? -6.639 -10.104 7.364 1.00 93.75 92 LEU A N 1
ATOM 749 C CA . LEU A 1 92 ? -5.373 -9.823 8.042 1.00 93.75 92 LEU A CA 1
ATOM 750 C C . LEU A 1 92 ? -4.982 -10.921 9.038 1.00 93.75 92 LEU A C 1
ATOM 752 O O . LEU A 1 92 ? -3.797 -11.235 9.135 1.00 93.75 92 LEU A O 1
ATOM 756 N N . LYS A 1 93 ? -5.955 -11.509 9.748 1.00 93.25 93 LYS A N 1
ATOM 757 C CA . LYS A 1 93 ? -5.718 -12.615 10.690 1.00 93.25 93 LYS A CA 1
ATOM 758 C C . LYS A 1 93 ? -5.267 -13.889 9.972 1.00 93.25 93 LYS A C 1
ATOM 760 O O . LYS A 1 93 ? -4.294 -14.503 10.388 1.00 93.25 93 LYS A O 1
ATOM 765 N N . ASP A 1 94 ? -5.911 -14.227 8.858 1.00 92.25 94 ASP A N 1
ATOM 766 C CA . ASP A 1 94 ? -5.637 -15.440 8.073 1.00 92.25 94 ASP A CA 1
ATOM 767 C C . ASP A 1 94 ? -4.971 -15.129 6.721 1.00 92.25 94 ASP A C 1
ATOM 769 O O . ASP A 1 94 ? -5.283 -15.716 5.681 1.00 92.25 94 ASP A O 1
ATOM 773 N N . SER A 1 95 ? -4.033 -14.181 6.718 1.00 87.50 95 SER A N 1
ATOM 774 C CA . SER A 1 95 ? -3.461 -13.628 5.481 1.00 87.50 95 SER A CA 1
ATOM 775 C C . SER A 1 95 ? -2.733 -14.651 4.602 1.00 87.50 95 SER A C 1
ATOM 777 O O . SER A 1 95 ? -2.702 -14.487 3.383 1.00 87.50 95 SER A O 1
ATOM 779 N N . SER A 1 96 ? -2.205 -15.733 5.179 1.00 86.94 96 SER A N 1
ATOM 780 C CA . SER A 1 96 ? -1.562 -16.833 4.446 1.00 86.94 96 SER A CA 1
ATOM 781 C C . SER A 1 96 ? -2.549 -17.727 3.690 1.00 86.94 96 SER A C 1
ATOM 783 O O . SER A 1 96 ? -2.173 -18.352 2.701 1.00 86.94 96 SER A O 1
ATOM 785 N N . LYS A 1 97 ? -3.816 -17.766 4.119 1.00 88.44 97 LYS A N 1
ATOM 786 C CA . LYS A 1 97 ? -4.862 -18.624 3.543 1.00 88.44 97 LYS A CA 1
ATOM 787 C C . LYS A 1 97 ? -5.607 -17.959 2.387 1.00 88.44 97 LYS A C 1
ATOM 789 O O . LYS A 1 97 ? -6.385 -18.611 1.695 1.00 88.44 97 LYS A O 1
ATOM 794 N N . THR A 1 98 ? -5.391 -16.663 2.154 1.00 88.44 98 THR A N 1
ATOM 795 C CA . THR A 1 98 ? -6.071 -15.954 1.067 1.00 88.44 98 THR A CA 1
ATOM 796 C C . THR A 1 98 ? -5.561 -16.428 -0.296 1.00 88.44 98 THR A C 1
ATOM 798 O O . THR A 1 98 ? -4.359 -16.425 -0.564 1.00 88.44 98 THR A O 1
ATOM 801 N N . GLN A 1 99 ? -6.468 -16.836 -1.183 1.00 89.00 99 GLN A N 1
ATOM 802 C CA . GLN A 1 99 ? -6.120 -17.259 -2.546 1.00 89.00 99 GLN A CA 1
ATOM 803 C C . GLN A 1 99 ? -6.243 -16.118 -3.570 1.00 89.00 99 GLN A C 1
ATOM 805 O O . GLN A 1 99 ? -5.615 -16.174 -4.628 1.00 89.00 99 GLN A O 1
ATOM 810 N N . ASP A 1 100 ? -6.969 -15.045 -3.242 1.00 90.88 100 ASP A N 1
ATOM 811 C CA . ASP A 1 100 ? -7.202 -13.913 -4.142 1.00 90.88 100 ASP A CA 1
ATOM 812 C C . ASP A 1 100 ? -5.892 -13.155 -4.446 1.00 90.88 100 ASP A C 1
ATOM 814 O O . ASP A 1 100 ? -5.246 -12.568 -3.572 1.00 90.88 100 ASP A O 1
ATOM 818 N N . LYS A 1 101 ? -5.505 -13.131 -5.728 1.00 91.81 101 LYS A N 1
ATOM 819 C CA . LYS A 1 101 ? -4.287 -12.469 -6.227 1.00 91.81 101 LYS A CA 1
ATOM 820 C C . LYS A 1 101 ? -4.268 -10.961 -5.962 1.00 91.81 101 LYS A C 1
ATOM 822 O O . LYS A 1 101 ? -3.198 -10.386 -5.762 1.00 91.81 101 LYS A O 1
ATOM 827 N N . THR A 1 102 ? -5.421 -10.302 -5.994 1.00 91.56 102 THR A N 1
ATOM 828 C CA . THR A 1 102 ? -5.556 -8.870 -5.700 1.00 91.56 102 THR A CA 1
ATOM 829 C C . THR A 1 102 ? -5.338 -8.616 -4.216 1.00 91.56 102 THR A C 1
ATOM 831 O O . THR A 1 102 ? -4.578 -7.714 -3.872 1.00 91.56 102 THR A O 1
ATOM 834 N N . ILE A 1 103 ? -5.904 -9.457 -3.345 1.00 93.81 103 ILE A N 1
ATOM 835 C CA . ILE A 1 103 ? -5.668 -9.383 -1.897 1.00 93.81 103 ILE A CA 1
ATOM 836 C C . ILE A 1 103 ? -4.198 -9.646 -1.566 1.00 93.81 103 ILE A C 1
ATOM 838 O O . ILE A 1 103 ? -3.605 -8.868 -0.825 1.00 93.81 103 ILE A O 1
ATOM 842 N N . LYS A 1 104 ? -3.566 -10.663 -2.167 1.00 94.88 104 LYS A N 1
ATOM 843 C CA . LYS A 1 104 ? -2.125 -10.922 -1.985 1.00 94.88 104 LYS A CA 1
ATOM 844 C C . LYS A 1 104 ? -1.276 -9.702 -2.339 1.00 94.88 104 LYS A C 1
ATOM 846 O O . LYS A 1 104 ? -0.408 -9.309 -1.568 1.00 94.88 104 LYS A O 1
ATOM 851 N N . ARG A 1 105 ? -1.563 -9.056 -3.473 1.00 93.44 105 ARG A N 1
ATOM 852 C CA . ARG A 1 105 ? -0.872 -7.821 -3.879 1.00 93.44 105 ARG A CA 1
ATOM 853 C C . ARG A 1 105 ? -1.148 -6.659 -2.924 1.00 93.44 105 ARG A C 1
ATOM 855 O O . ARG A 1 105 ? -0.228 -5.907 -2.621 1.00 93.44 105 ARG A O 1
ATOM 862 N N . ALA A 1 106 ? -2.379 -6.517 -2.438 1.00 94.56 106 ALA A N 1
ATOM 863 C CA . ALA A 1 106 ? -2.730 -5.498 -1.453 1.00 94.56 106 ALA A CA 1
ATOM 864 C C . ALA A 1 106 ? -1.998 -5.723 -0.117 1.00 94.56 106 ALA A C 1
ATOM 866 O O . ALA A 1 106 ? -1.534 -4.766 0.494 1.00 94.56 106 ALA A O 1
ATOM 867 N N . LEU A 1 107 ? -1.818 -6.980 0.303 1.00 95.94 107 LEU A N 1
ATOM 868 C CA . LEU A 1 107 ? -1.014 -7.349 1.471 1.00 95.94 107 LEU A CA 1
ATOM 869 C C . LEU A 1 107 ? 0.472 -7.021 1.271 1.00 95.94 107 LEU A C 1
ATOM 871 O O . LEU A 1 107 ? 1.113 -6.526 2.198 1.00 95.94 107 LEU A O 1
ATOM 875 N N . THR A 1 108 ? 1.017 -7.235 0.068 1.00 94.56 108 THR A N 1
ATOM 876 C CA . THR A 1 108 ? 2.378 -6.786 -0.272 1.00 94.56 108 THR A CA 1
ATOM 877 C C . THR A 1 108 ? 2.498 -5.268 -0.159 1.00 94.56 108 THR A C 1
ATOM 879 O O . THR A 1 108 ? 3.375 -4.787 0.551 1.00 94.56 108 THR A O 1
ATOM 882 N N . LEU A 1 109 ? 1.569 -4.512 -0.757 1.00 95.31 109 LEU A N 1
ATOM 883 C CA . LEU A 1 109 ? 1.545 -3.050 -0.644 1.00 95.31 109 LEU A CA 1
ATOM 884 C C . LEU A 1 109 ? 1.416 -2.583 0.807 1.00 95.31 109 LEU A C 1
ATOM 886 O O . LEU A 1 109 ? 2.069 -1.621 1.190 1.00 95.31 109 LEU A O 1
ATOM 890 N N . LEU A 1 110 ? 0.631 -3.278 1.633 1.00 96.12 110 LEU A N 1
ATOM 891 C CA . LEU A 1 110 ? 0.523 -2.978 3.059 1.00 96.12 110 LEU A CA 1
ATOM 892 C C . LEU A 1 110 ? 1.859 -3.173 3.788 1.00 96.12 110 LEU A C 1
ATOM 894 O O . LEU A 1 110 ? 2.211 -2.369 4.651 1.00 96.12 110 LEU A O 1
ATOM 898 N N . LYS A 1 111 ? 2.609 -4.231 3.460 1.00 95.31 111 LYS A N 1
ATOM 899 C CA . LYS A 1 111 ? 3.945 -4.472 4.021 1.00 95.31 111 LYS A CA 1
ATOM 900 C C . LYS A 1 111 ? 4.923 -3.374 3.598 1.00 95.31 111 LYS A C 1
ATOM 902 O O . LYS A 1 111 ? 5.618 -2.824 4.453 1.00 95.31 111 LYS A O 1
ATOM 907 N N . ASP A 1 112 ? 4.932 -3.031 2.315 1.00 94.69 112 ASP A N 1
ATOM 908 C CA . ASP A 1 112 ? 5.798 -1.991 1.754 1.00 94.69 112 ASP A CA 1
ATOM 909 C C . ASP A 1 112 ? 5.464 -0.616 2.339 1.00 94.69 112 ASP A C 1
ATOM 911 O O . ASP A 1 112 ? 6.359 0.117 2.755 1.00 94.69 112 ASP A O 1
ATOM 915 N N . TYR A 1 113 ? 4.174 -0.306 2.473 1.00 95.25 113 TYR A N 1
ATOM 916 C CA . TYR A 1 113 ? 3.688 0.898 3.134 1.00 95.25 113 TYR A CA 1
ATOM 917 C C . TYR A 1 113 ? 4.166 0.973 4.582 1.00 95.25 113 TYR A C 1
ATOM 919 O O . TYR A 1 113 ? 4.658 2.011 4.996 1.00 95.25 113 TYR A O 1
ATOM 927 N N . LYS A 1 114 ? 4.076 -0.113 5.362 1.00 94.25 114 LYS A N 1
ATOM 928 C CA . LYS A 1 114 ? 4.554 -0.116 6.757 1.00 94.25 114 LYS A CA 1
ATOM 929 C C . LYS A 1 114 ? 6.056 0.140 6.852 1.00 94.25 114 LYS A C 1
ATOM 931 O O . LYS A 1 114 ? 6.506 0.766 7.808 1.00 94.25 114 LYS A O 1
ATOM 936 N N . LYS A 1 115 ? 6.839 -0.349 5.886 1.00 94.38 115 LYS A N 1
ATOM 937 C CA . LYS A 1 115 ? 8.274 -0.053 5.802 1.00 94.38 115 LYS A CA 1
ATOM 938 C C . LYS A 1 115 ? 8.502 1.425 5.474 1.00 94.38 115 LYS A C 1
ATOM 940 O O . LYS A 1 115 ? 9.231 2.095 6.197 1.00 94.38 115 LYS A O 1
ATOM 945 N N . TRP A 1 116 ? 7.819 1.935 4.453 1.00 94.50 116 TRP A N 1
ATOM 946 C CA . TRP A 1 116 ? 7.875 3.342 4.062 1.00 94.50 116 TRP A CA 1
ATOM 947 C C . TRP A 1 116 ? 7.411 4.290 5.180 1.00 94.50 116 TRP A C 1
ATOM 949 O O . TRP A 1 116 ? 8.065 5.295 5.423 1.00 94.50 116 TRP A O 1
ATOM 959 N N . GLU A 1 117 ? 6.338 3.963 5.908 1.00 92.56 117 GLU A N 1
ATOM 960 C CA . GLU A 1 117 ? 5.804 4.769 7.015 1.00 92.56 117 GLU A CA 1
ATOM 961 C C . GLU A 1 117 ? 6.840 4.872 8.138 1.00 92.56 117 GLU A C 1
ATOM 963 O O . GLU A 1 117 ? 7.110 5.969 8.621 1.00 92.56 117 GLU A O 1
ATOM 968 N N . LYS A 1 118 ? 7.501 3.759 8.491 1.00 92.44 118 LYS A N 1
ATOM 969 C CA . LYS A 1 118 ? 8.622 3.769 9.441 1.00 92.44 118 LYS A CA 1
ATOM 970 C C . LYS A 1 118 ? 9.758 4.666 8.955 1.00 92.44 118 LYS A C 1
ATOM 972 O O . LYS A 1 118 ? 10.181 5.548 9.693 1.00 92.44 118 LYS A O 1
ATOM 977 N N . GLU A 1 119 ? 10.220 4.482 7.720 1.00 90.19 119 GLU A N 1
ATOM 978 C CA . GLU A 1 119 ? 11.296 5.294 7.134 1.00 90.19 119 GLU A CA 1
ATOM 979 C C . GLU A 1 119 ? 10.949 6.787 7.102 1.00 90.19 119 GLU A C 1
ATOM 981 O O . GLU A 1 119 ? 11.799 7.615 7.425 1.00 90.19 119 GLU A O 1
ATOM 986 N N . LYS A 1 120 ? 9.701 7.129 6.766 1.00 86.12 120 LYS A N 1
ATOM 987 C CA . LYS A 1 120 ? 9.186 8.500 6.781 1.00 86.12 120 LYS A CA 1
ATOM 988 C C . LYS A 1 120 ? 9.222 9.085 8.192 1.00 86.12 120 LYS A C 1
ATOM 990 O O . LYS A 1 120 ? 9.854 10.110 8.399 1.00 86.12 120 LYS A O 1
ATOM 995 N N . THR A 1 121 ? 8.664 8.383 9.180 1.00 84.12 121 THR A N 1
ATOM 996 C CA . THR A 1 121 ? 8.675 8.852 10.578 1.00 84.12 121 THR A CA 1
ATOM 997 C C . THR A 1 121 ? 10.076 8.959 11.185 1.00 84.12 121 THR A C 1
ATOM 999 O O . THR A 1 121 ? 10.280 9.762 12.088 1.00 84.12 121 THR A O 1
ATOM 1002 N N . THR A 1 122 ? 11.046 8.167 10.720 1.00 84.50 122 THR A N 1
ATOM 1003 C CA . THR A 1 122 ? 12.447 8.272 11.157 1.00 84.50 122 THR A CA 1
ATOM 1004 C C . THR A 1 122 ? 13.151 9.471 10.524 1.00 84.50 122 THR A C 1
ATOM 1006 O O . THR A 1 122 ? 13.982 10.090 11.179 1.00 84.50 122 THR A O 1
ATOM 1009 N N . LYS A 1 123 ? 12.831 9.805 9.268 1.00 75.50 123 LYS A N 1
ATOM 1010 C CA . LYS A 1 123 ? 13.352 11.001 8.592 1.00 75.50 123 LYS A CA 1
ATOM 1011 C C . LYS A 1 123 ? 12.764 12.284 9.166 1.00 75.50 123 LYS A C 1
ATOM 1013 O O . LYS A 1 123 ? 13.520 13.207 9.391 1.00 75.50 123 LYS A O 1
ATOM 1018 N N . ASP A 1 124 ? 11.468 12.300 9.468 1.00 70.88 124 ASP A N 1
ATOM 1019 C CA . ASP A 1 124 ? 10.790 13.469 10.049 1.00 70.88 124 ASP A CA 1
ATOM 1020 C C . ASP A 1 124 ? 11.238 13.764 11.501 1.00 70.88 124 ASP A C 1
ATOM 1022 O O . ASP A 1 124 ? 10.919 14.814 12.048 1.00 70.88 124 ASP A O 1
ATOM 1026 N N . LYS A 1 125 ? 11.945 12.824 12.149 1.00 60.28 125 LYS A N 1
ATOM 1027 C CA . LYS A 1 125 ? 12.511 12.965 13.503 1.00 60.28 125 LYS A CA 1
ATOM 1028 C C . LYS A 1 125 ? 13.992 13.363 13.527 1.00 60.28 125 LYS A C 1
ATOM 1030 O O . LYS A 1 125 ? 14.515 13.576 14.619 1.00 60.28 125 LYS A O 1
ATOM 1035 N N . LYS A 1 126 ? 14.668 13.372 12.378 1.00 48.84 126 LYS A N 1
ATOM 1036 C CA . LYS A 1 126 ? 16.050 13.844 12.233 1.00 48.84 126 LYS A CA 1
ATOM 1037 C C . LYS A 1 126 ? 16.046 15.264 11.698 1.00 48.84 126 LYS A C 1
ATOM 1039 O O . LYS A 1 126 ? 16.949 16.009 12.122 1.00 48.84 126 LYS A O 1
#

Radius of gyration: 19.27 Å; chains: 1; bounding box: 52×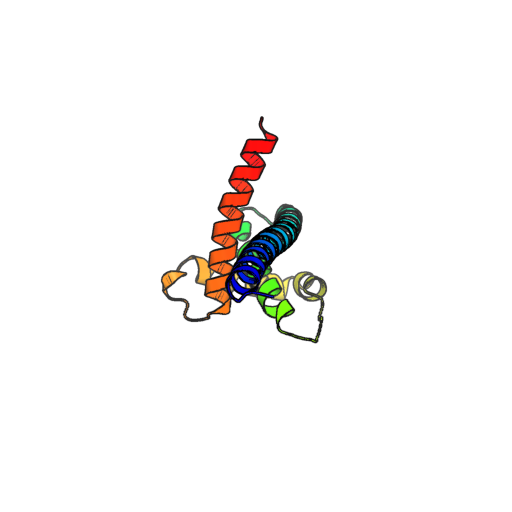32×55 Å

Secondary structure (DSSP, 8-state):
--HHHHHHHHHHHHHHHHHHHHHHHHHHHHHHHHHHHHHHTTS-TTTHHHHHHHHHHHHHHHTT-S----HHHHHT-HHHHHHHHHHHHHHHHTGGG---HHHHHHHHHHHHHHHHHHHHHHHTT-

pLDDT: mean 86.61, std 10.24, range [48.84, 96.12]

Sequence (126 aa):
MDIKFIVGAILILVIGVTIAFYYYRKRNLEKLFNQVYESSKQIPKQKKNSFLLLMFKESLSSSRKSNKTSISAKLNNPKYLEVQLVQMSRILKDSSKTQDKTIKRALTLLKDYKKWEKEKTTKDKK

Foldseek 3Di:
DDPVVVVVVVVVVVVVVVVVVVVVVVVVLVVLLVVLVVVLVPPDPVLSLLSLLVSQLVVLVCVPDPDCPDPVVQCVPVVSVVVSSVVSVVCVVVVVPDPDPSSVVSVVSSVVSVVVVVVVVVVVVD